Protein AF-A0AAF0PAS2-F1 (afdb_monomer_lite)

Foldseek 3Di:
DPPPCPPPLDDPVQQVVLQVVLVVVLVVCDPPQDDDPVSSVVSSVVSNVPSSVVSSVVVSVCVVVVVVD

pLDDT: mean 81.1, std 15.28, range [40.06, 94.19]

Structure (mmCIF, N/CA/C/O backbone):
data_AF-A0AAF0PAS2-F1
#
_entry.id   AF-A0AAF0PAS2-F1
#
loop_
_atom_site.group_PDB
_atom_site.id
_atom_site.type_symbol
_atom_site.label_atom_id
_atom_site.label_alt_id
_atom_site.label_comp_id
_atom_site.label_asym_id
_atom_site.label_entity_id
_atom_site.label_seq_id
_atom_site.pdbx_PDB_ins_code
_atom_site.Cartn_x
_atom_site.Cartn_y
_atom_site.Cartn_z
_atom_site.occupancy
_atom_site.B_iso_or_equiv
_atom_site.auth_seq_id
_atom_site.auth_comp_id
_atom_site.auth_asym_id
_atom_site.auth_atom_id
_atom_site.pdbx_PDB_model_num
ATOM 1 N N . MET A 1 1 ? -19.163 -7.624 28.244 1.00 40.19 1 MET A N 1
ATOM 2 C CA . MET A 1 1 ? -18.397 -6.536 27.605 1.00 40.19 1 MET A CA 1
ATOM 3 C C . MET A 1 1 ? -18.662 -6.616 26.110 1.00 40.19 1 MET A C 1
ATOM 5 O O . MET A 1 1 ? -17.995 -7.359 25.406 1.00 40.19 1 MET A O 1
ATOM 9 N N . THR A 1 2 ? -19.729 -5.972 25.646 1.00 40.06 2 THR A N 1
ATOM 10 C CA . THR A 1 2 ? -20.029 -5.863 24.216 1.00 40.06 2 THR A CA 1
ATOM 11 C C . THR A 1 2 ? -18.976 -4.945 23.616 1.00 40.06 2 THR A C 1
ATOM 13 O O . THR A 1 2 ? -18.900 -3.771 23.968 1.00 40.06 2 THR A O 1
ATOM 16 N N . LEU A 1 3 ? -18.087 -5.515 22.804 1.00 48.84 3 LEU A N 1
ATOM 17 C CA . LEU A 1 3 ? -17.186 -4.763 21.943 1.00 48.84 3 LEU A CA 1
ATOM 18 C C . LEU A 1 3 ? -18.069 -3.937 21.006 1.00 48.84 3 LEU A C 1
ATOM 20 O O . LEU A 1 3 ? -18.532 -4.434 19.986 1.00 48.84 3 LEU A O 1
ATOM 24 N N . ASP A 1 4 ? -18.355 -2.704 21.405 1.00 50.31 4 ASP A N 1
ATOM 25 C CA . ASP A 1 4 ? -18.936 -1.702 20.532 1.00 50.31 4 ASP A CA 1
ATOM 26 C C . ASP A 1 4 ? -17.870 -1.326 19.492 1.00 50.31 4 ASP A C 1
ATOM 28 O O . ASP A 1 4 ? -17.080 -0.394 19.659 1.00 50.31 4 ASP A O 1
ATOM 32 N N . THR A 1 5 ? -17.765 -2.162 18.459 1.00 52.28 5 THR A N 1
ATOM 33 C CA . THR A 1 5 ? -16.911 -1.952 17.296 1.00 52.28 5 THR A CA 1
ATOM 34 C C . THR A 1 5 ? -17.618 -1.032 16.307 1.00 52.28 5 THR A C 1
ATOM 36 O O . THR A 1 5 ? -17.788 -1.393 15.147 1.00 52.28 5 THR A O 1
ATOM 39 N N . HIS A 1 6 ? -17.981 0.182 16.724 1.00 54.62 6 HIS A N 1
ATOM 40 C CA . HIS A 1 6 ? -18.347 1.295 15.829 1.00 54.62 6 HIS A CA 1
ATOM 41 C C . HIS A 1 6 ? -17.170 1.776 14.949 1.00 54.62 6 HIS A C 1
ATOM 43 O O . HIS A 1 6 ? -17.139 2.904 14.468 1.00 54.62 6 HIS A O 1
ATOM 49 N N . VAL A 1 7 ? -16.159 0.932 14.747 1.00 57.25 7 VAL A N 1
ATOM 50 C CA . VAL A 1 7 ? -15.097 1.168 13.786 1.00 57.25 7 VAL A CA 1
ATOM 51 C C . VAL A 1 7 ? -15.517 0.481 12.501 1.00 57.25 7 VAL A C 1
ATOM 53 O O . VAL A 1 7 ? -15.418 -0.741 12.394 1.00 57.25 7 VAL A O 1
ATOM 56 N N . ASP A 1 8 ? -15.971 1.272 11.533 1.00 62.91 8 ASP A N 1
ATOM 57 C CA . ASP A 1 8 ? -16.293 0.764 10.206 1.00 62.91 8 ASP A CA 1
ATOM 58 C C . ASP A 1 8 ? -15.094 -0.011 9.643 1.00 62.91 8 ASP A C 1
ATOM 60 O O . ASP A 1 8 ? -13.987 0.522 9.491 1.00 62.91 8 ASP A O 1
ATOM 64 N N . LEU A 1 9 ? -15.314 -1.302 9.356 1.00 60.44 9 LEU A N 1
ATOM 65 C CA . LEU A 1 9 ? -14.311 -2.163 8.721 1.00 60.44 9 LEU A CA 1
ATOM 66 C C . LEU A 1 9 ? -13.922 -1.634 7.340 1.00 60.44 9 LEU A C 1
ATOM 68 O O . LEU A 1 9 ? -12.797 -1.853 6.895 1.00 60.44 9 LEU A O 1
ATOM 72 N N . VAL A 1 10 ? -14.851 -0.948 6.673 1.00 65.25 10 VAL A N 1
ATOM 73 C CA . VAL A 1 10 ? -14.667 -0.294 5.379 1.00 65.25 10 VAL A CA 1
ATOM 74 C C . VAL A 1 10 ? -14.773 1.209 5.606 1.00 65.25 10 VAL A C 1
ATOM 76 O O . VAL A 1 10 ? -15.866 1.738 5.762 1.00 65.25 10 VAL A O 1
ATOM 79 N N . SER A 1 11 ? -13.630 1.890 5.659 1.00 78.12 11 SER A N 1
ATOM 80 C CA . SER A 1 11 ? -13.557 3.337 5.857 1.00 78.12 11 SER A CA 1
ATOM 81 C C . SER A 1 11 ? -12.841 3.985 4.680 1.00 78.12 11 SER A C 1
ATOM 83 O O . SER A 1 11 ? -11.668 3.704 4.416 1.00 78.12 11 SER A O 1
ATOM 85 N N . GLU A 1 12 ? -13.546 4.885 3.998 1.00 80.38 12 GLU A N 1
ATOM 86 C CA . GLU A 1 12 ? -13.025 5.628 2.849 1.00 80.38 12 GLU A CA 1
ATOM 87 C C . GLU A 1 12 ? -11.803 6.471 3.232 1.00 80.38 12 GLU A C 1
ATOM 89 O O . GLU A 1 12 ? -10.798 6.458 2.527 1.00 80.38 12 GLU A O 1
ATOM 94 N N . TYR A 1 13 ? -11.824 7.103 4.410 1.00 83.44 13 TYR A N 1
ATOM 95 C CA . TYR A 1 13 ? -10.689 7.877 4.916 1.00 83.44 13 TYR A CA 1
ATOM 96 C C . TYR A 1 13 ? -9.431 7.026 5.090 1.00 83.44 13 TYR A C 1
ATOM 98 O O . TYR A 1 13 ? -8.349 7.456 4.702 1.00 83.44 13 TYR A O 1
ATOM 106 N N . ARG A 1 14 ? -9.556 5.800 5.619 1.00 82.88 14 ARG A N 1
ATOM 107 C CA . ARG A 1 14 ? -8.403 4.898 5.777 1.00 82.88 14 ARG A CA 1
ATOM 108 C C . ARG A 1 14 ? -7.868 4.431 4.436 1.00 82.88 14 ARG A C 1
ATOM 110 O O . ARG A 1 14 ? -6.656 4.418 4.245 1.00 82.88 14 ARG A O 1
ATOM 117 N N . ALA A 1 15 ? -8.759 4.082 3.511 1.00 84.56 15 ALA A N 1
ATOM 118 C CA . ALA A 1 15 ? -8.367 3.712 2.158 1.00 84.56 15 ALA A CA 1
ATOM 119 C C . ALA A 1 15 ? -7.626 4.866 1.463 1.00 84.56 15 ALA A C 1
ATOM 121 O O . ALA A 1 15 ? -6.571 4.647 0.870 1.00 84.56 15 ALA A O 1
ATOM 122 N N . LEU A 1 16 ? -8.118 6.099 1.611 1.00 89.56 16 LEU A N 1
ATOM 123 C CA . LEU A 1 16 ? -7.507 7.299 1.046 1.00 89.56 16 LEU A CA 1
ATOM 124 C C . LEU A 1 16 ? -6.144 7.589 1.689 1.00 89.56 16 LEU A C 1
ATOM 126 O O . LEU A 1 16 ? -5.171 7.807 0.973 1.00 89.56 16 LEU A O 1
ATOM 130 N N . SER A 1 17 ? -6.025 7.522 3.019 1.00 89.31 17 SER A N 1
ATOM 131 C CA . SER A 1 17 ? -4.739 7.703 3.708 1.00 89.31 17 SER A CA 1
ATOM 132 C C . SER A 1 17 ? -3.695 6.679 3.261 1.00 89.31 17 SER A C 1
ATOM 134 O O . SER A 1 17 ? -2.557 7.049 2.979 1.00 89.31 17 SER A O 1
ATOM 136 N N . VAL A 1 18 ? -4.081 5.404 3.146 1.00 91.62 18 VAL A N 1
ATOM 137 C CA . VAL A 1 18 ? -3.195 4.343 2.649 1.00 91.62 18 VAL A CA 1
ATOM 138 C C . VAL A 1 18 ? -2.806 4.599 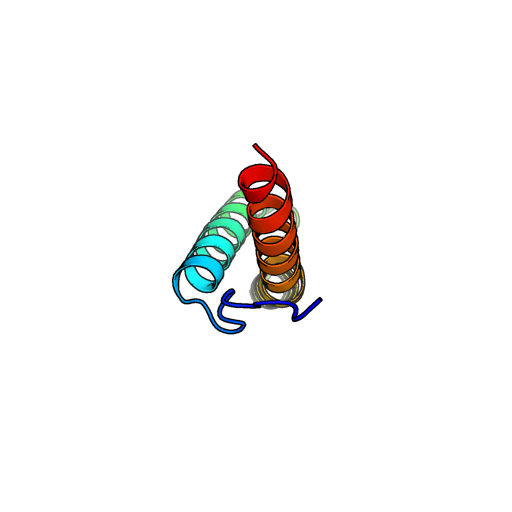1.198 1.00 91.62 18 VAL A C 1
ATOM 140 O O . VAL A 1 18 ? -1.631 4.480 0.866 1.00 91.62 18 VAL A O 1
ATOM 143 N N . ALA A 1 19 ? -3.748 5.011 0.346 1.00 91.12 19 ALA A N 1
ATOM 144 C CA . ALA A 1 19 ? -3.461 5.351 -1.043 1.00 91.12 19 ALA A CA 1
ATOM 145 C C . ALA A 1 19 ? -2.474 6.523 -1.156 1.00 91.12 19 ALA A C 1
ATOM 147 O O . ALA A 1 19 ? -1.511 6.438 -1.914 1.00 91.12 19 ALA A O 1
ATOM 148 N N . VAL A 1 20 ? -2.653 7.587 -0.367 1.00 93.75 20 VAL A N 1
ATOM 149 C CA . VAL A 1 20 ? -1.737 8.738 -0.341 1.00 93.75 20 VAL A CA 1
ATOM 150 C C . VAL A 1 20 ? -0.339 8.311 0.099 1.00 93.75 20 VAL A C 1
ATOM 152 O O . VAL A 1 20 ? 0.637 8.635 -0.573 1.00 93.75 20 VAL A O 1
ATOM 155 N N . LEU A 1 21 ? -0.229 7.542 1.185 1.00 93.62 21 LEU A N 1
ATOM 156 C CA . LEU A 1 21 ? 1.059 7.041 1.669 1.00 93.62 21 LEU A CA 1
ATOM 157 C C . LEU A 1 21 ? 1.729 6.106 0.658 1.00 93.62 21 LEU A C 1
ATOM 159 O O . LEU A 1 21 ? 2.934 6.210 0.441 1.00 93.62 21 LEU A O 1
ATOM 163 N N . ALA A 1 22 ? 0.958 5.234 0.008 1.00 92.94 22 ALA A N 1
ATOM 164 C CA . ALA A 1 22 ? 1.457 4.325 -1.015 1.00 92.94 22 ALA A CA 1
ATOM 165 C C . ALA A 1 22 ? 1.976 5.087 -2.243 1.00 92.94 22 ALA A C 1
ATOM 167 O O . ALA A 1 22 ? 3.049 4.770 -2.747 1.00 92.94 22 ALA A O 1
ATOM 168 N N . VAL A 1 23 ? 1.264 6.123 -2.699 1.00 93.75 23 VAL A N 1
ATOM 169 C CA . VAL A 1 23 ? 1.700 6.970 -3.821 1.00 93.75 23 VAL A CA 1
ATOM 170 C C . VAL A 1 23 ? 2.947 7.770 -3.456 1.00 93.75 23 VAL A C 1
ATOM 172 O O . VAL A 1 23 ? 3.884 7.822 -4.247 1.00 93.75 23 VAL A O 1
ATOM 175 N N . LEU A 1 24 ? 3.007 8.351 -2.256 1.00 94.19 24 LEU A N 1
ATOM 176 C CA . LEU A 1 24 ? 4.208 9.046 -1.788 1.00 94.19 24 LEU A CA 1
ATOM 177 C C . LEU A 1 24 ? 5.400 8.085 -1.718 1.00 94.19 24 LEU A C 1
ATOM 179 O O . LEU A 1 24 ? 6.453 8.374 -2.280 1.00 94.19 24 LEU A O 1
ATOM 183 N N . GLY A 1 25 ? 5.221 6.918 -1.093 1.00 92.25 25 GLY A N 1
ATOM 184 C CA . GLY A 1 25 ? 6.245 5.879 -1.007 1.00 92.25 25 GLY A CA 1
ATOM 185 C C . GLY A 1 25 ? 6.718 5.412 -2.382 1.00 92.25 25 GLY A C 1
ATOM 186 O O . GLY A 1 25 ? 7.921 5.266 -2.590 1.00 92.25 25 GLY A O 1
ATOM 187 N N . LEU A 1 26 ? 5.796 5.262 -3.334 1.00 92.25 26 LEU A N 1
ATOM 188 C CA . LEU A 1 26 ? 6.112 4.939 -4.719 1.00 92.25 26 LEU A CA 1
ATOM 189 C C . LEU A 1 26 ? 6.999 6.025 -5.333 1.00 92.25 26 LEU A C 1
ATOM 191 O O . LEU A 1 26 ? 8.089 5.709 -5.794 1.00 92.25 26 LEU A O 1
ATOM 195 N N . VAL A 1 27 ? 6.582 7.295 -5.279 1.00 93.31 27 VAL A N 1
ATOM 196 C CA . VAL A 1 27 ? 7.335 8.430 -5.843 1.00 93.31 27 VAL A CA 1
ATOM 197 C C . VAL A 1 27 ? 8.749 8.515 -5.269 1.00 93.31 27 VAL A C 1
ATOM 199 O O . VAL A 1 27 ? 9.697 8.710 -6.024 1.00 93.31 27 VAL A O 1
ATOM 202 N N . PHE A 1 28 ? 8.913 8.304 -3.961 1.00 93.44 28 PHE A N 1
ATOM 203 C CA . PHE A 1 28 ? 10.230 8.294 -3.316 1.00 93.44 28 PHE A CA 1
ATOM 204 C C . PHE A 1 28 ? 11.132 7.132 -3.752 1.00 93.44 28 PHE A C 1
ATOM 206 O O . PHE A 1 28 ? 12.353 7.245 -3.660 1.00 93.44 28 PHE A O 1
ATOM 213 N N . ASN A 1 29 ? 10.552 6.018 -4.203 1.00 89.38 29 ASN A N 1
ATOM 214 C CA . ASN A 1 29 ? 11.282 4.807 -4.582 1.00 89.38 29 ASN A CA 1
ATOM 215 C C . ASN A 1 29 ? 11.410 4.612 -6.103 1.00 89.38 29 ASN A C 1
ATOM 217 O O . ASN A 1 29 ? 12.028 3.636 -6.540 1.00 89.38 29 ASN A O 1
ATOM 221 N N . ILE A 1 30 ? 10.855 5.519 -6.916 1.00 90.25 30 ILE A N 1
ATOM 222 C CA . ILE A 1 30 ? 11.028 5.500 -8.372 1.00 90.25 30 ILE A CA 1
ATOM 223 C C . ILE A 1 30 ? 12.508 5.703 -8.711 1.00 90.25 30 ILE A C 1
ATOM 225 O O . ILE A 1 30 ? 13.150 6.643 -8.249 1.00 90.25 30 ILE A O 1
ATOM 229 N N . GLY A 1 31 ? 13.043 4.821 -9.554 1.00 84.50 31 GLY A N 1
ATOM 230 C CA . GLY A 1 31 ? 14.434 4.866 -10.006 1.00 84.50 31 GLY A CA 1
ATOM 231 C C . GLY A 1 31 ? 15.439 4.233 -9.041 1.00 84.50 31 GLY A C 1
ATOM 232 O O . GLY A 1 31 ? 16.615 4.148 -9.384 1.00 84.50 31 GLY A O 1
ATOM 233 N N . THR A 1 32 ? 14.996 3.759 -7.871 1.00 88.50 32 THR A N 1
ATOM 234 C CA . THR A 1 32 ? 15.821 2.986 -6.929 1.00 88.50 32 THR A CA 1
ATOM 235 C C 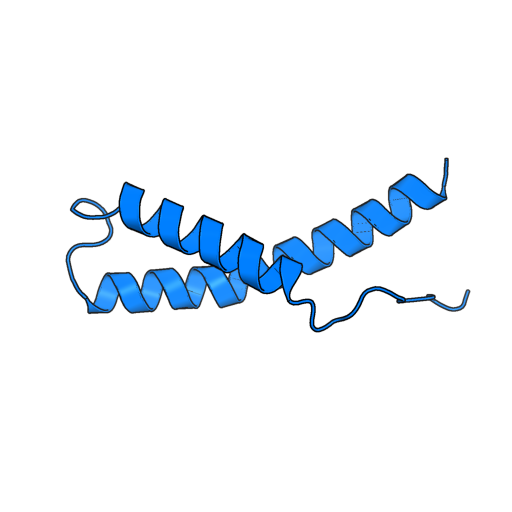. THR A 1 32 ? 15.285 1.563 -6.795 1.00 88.50 32 THR A C 1
ATOM 237 O O . THR A 1 32 ? 15.782 0.651 -7.448 1.00 88.50 32 THR A O 1
ATOM 240 N N . THR A 1 33 ? 14.243 1.381 -5.985 1.00 84.62 33 THR A N 1
ATOM 241 C CA . THR A 1 33 ? 13.595 0.089 -5.721 1.00 84.62 33 THR A CA 1
ATOM 242 C C . THR A 1 33 ? 12.522 -0.221 -6.763 1.00 84.62 33 THR A C 1
ATOM 244 O O . THR A 1 33 ? 12.285 -1.380 -7.087 1.00 84.62 33 THR A O 1
ATOM 247 N N . VAL A 1 34 ? 11.869 0.814 -7.297 1.00 89.94 34 VAL A N 1
ATOM 248 C CA . VAL A 1 34 ? 10.834 0.696 -8.326 1.00 89.94 34 VAL A CA 1
ATOM 249 C C . VAL A 1 34 ? 11.425 1.147 -9.651 1.00 89.94 34 VAL A C 1
ATOM 251 O O . VAL A 1 34 ? 11.617 2.341 -9.889 1.00 89.94 34 VAL A O 1
ATOM 254 N N . THR A 1 35 ? 11.728 0.181 -10.514 1.00 91.50 35 THR A N 1
ATOM 255 C CA . THR A 1 35 ? 12.365 0.440 -11.816 1.00 91.50 35 THR A CA 1
ATOM 256 C C . THR A 1 35 ? 11.451 0.106 -12.986 1.00 91.50 35 THR A C 1
ATOM 258 O O . THR A 1 35 ? 11.593 0.670 -14.069 1.00 91.50 35 THR A O 1
ATOM 261 N N . THR A 1 36 ? 10.471 -0.768 -12.762 1.00 93.50 36 THR A N 1
ATOM 262 C CA . THR A 1 36 ? 9.508 -1.197 -13.772 1.00 93.50 36 THR A CA 1
ATOM 263 C C . THR A 1 36 ? 8.072 -0.884 -13.362 1.00 93.50 36 THR A C 1
ATOM 265 O O . THR A 1 36 ? 7.750 -0.687 -12.188 1.00 93.50 36 THR A O 1
ATOM 268 N N . ALA A 1 37 ? 7.166 -0.896 -14.344 1.00 89.94 37 ALA A N 1
ATOM 269 C CA . ALA A 1 37 ? 5.732 -0.818 -14.077 1.00 89.94 37 ALA A CA 1
ATOM 270 C C . ALA A 1 37 ? 5.238 -1.998 -13.215 1.00 89.94 37 ALA A C 1
ATOM 272 O O . ALA A 1 37 ? 4.318 -1.830 -12.419 1.00 89.94 37 ALA A O 1
ATOM 273 N N . GLY A 1 38 ? 5.871 -3.173 -13.332 1.00 91.62 38 GLY A N 1
ATOM 274 C CA . GLY A 1 38 ? 5.570 -4.334 -12.491 1.00 91.62 38 GLY A CA 1
ATOM 275 C C . GLY A 1 38 ? 5.902 -4.085 -11.020 1.00 91.62 38 GLY A C 1
ATOM 276 O O . GLY A 1 38 ? 5.068 -4.347 -10.154 1.00 91.62 38 GLY A O 1
ATOM 277 N N . ASP A 1 39 ? 7.066 -3.493 -10.745 1.00 90.50 39 ASP A N 1
ATOM 278 C CA . ASP A 1 39 ? 7.485 -3.136 -9.383 1.00 90.50 39 ASP A CA 1
ATOM 279 C C . ASP A 1 39 ? 6.513 -2.135 -8.754 1.00 90.50 39 ASP A C 1
ATOM 281 O O . ASP A 1 39 ? 6.156 -2.264 -7.586 1.00 90.50 39 ASP A O 1
ATOM 285 N N . ALA A 1 40 ? 6.029 -1.167 -9.540 1.00 88.69 40 ALA A N 1
ATOM 286 C CA . ALA A 1 40 ? 5.058 -0.181 -9.079 1.00 88.69 40 ALA A CA 1
ATOM 287 C C . ALA A 1 40 ? 3.722 -0.832 -8.683 1.00 88.69 40 ALA A C 1
ATOM 289 O O . ALA A 1 40 ? 3.171 -0.528 -7.624 1.00 88.69 40 ALA A O 1
ATOM 290 N N . VAL A 1 41 ? 3.213 -1.762 -9.500 1.00 93.44 41 VAL A N 1
ATOM 291 C CA . VAL A 1 41 ? 1.972 -2.497 -9.202 1.00 93.44 41 VAL A CA 1
ATOM 292 C C . VAL A 1 41 ? 2.132 -3.353 -7.949 1.00 93.44 41 VAL A C 1
ATOM 294 O O . VAL A 1 41 ? 1.259 -3.332 -7.077 1.00 93.44 41 VAL A O 1
ATOM 297 N N . LEU A 1 42 ? 3.249 -4.074 -7.824 1.00 93.69 42 LEU A N 1
ATOM 298 C CA . LEU A 1 42 ? 3.549 -4.874 -6.637 1.00 93.69 42 LEU A CA 1
ATOM 299 C C . LEU A 1 42 ? 3.654 -3.994 -5.389 1.00 93.69 42 LEU A C 1
ATOM 301 O O . LEU A 1 42 ? 3.032 -4.300 -4.373 1.00 93.69 42 LEU A O 1
ATOM 305 N N . PHE A 1 43 ? 4.364 -2.870 -5.479 1.00 92.06 43 PHE A N 1
ATOM 306 C CA . PHE A 1 43 ? 4.532 -1.922 -4.381 1.00 92.06 43 PHE A CA 1
ATOM 307 C C . PHE A 1 43 ? 3.191 -1.377 -3.885 1.00 92.06 43 PHE A C 1
ATOM 309 O O . PHE A 1 43 ? 2.920 -1.389 -2.682 1.00 92.06 43 PHE A O 1
ATOM 316 N N . LEU A 1 44 ? 2.325 -0.936 -4.801 1.00 91.94 44 LEU A N 1
ATOM 317 C CA . LEU A 1 44 ? 0.998 -0.423 -4.459 1.00 91.94 44 LEU A CA 1
ATOM 318 C C . LEU A 1 44 ? 0.116 -1.517 -3.852 1.00 91.94 44 LEU A C 1
ATOM 320 O O . LEU A 1 44 ? -0.532 -1.286 -2.833 1.00 91.94 44 LEU A O 1
ATOM 324 N N . THR A 1 45 ? 0.134 -2.720 -4.429 1.00 93.88 45 THR A N 1
ATOM 325 C CA . THR A 1 45 ? -0.655 -3.855 -3.931 1.00 93.88 45 THR A CA 1
ATOM 326 C C . THR A 1 45 ? -0.250 -4.221 -2.506 1.00 93.88 45 THR A C 1
ATOM 328 O O . THR A 1 45 ? -1.104 -4.307 -1.625 1.00 93.88 45 THR A O 1
ATOM 331 N N . VAL A 1 46 ? 1.051 -4.374 -2.249 1.00 93.62 46 VAL A N 1
ATOM 332 C CA . VAL A 1 46 ? 1.573 -4.677 -0.909 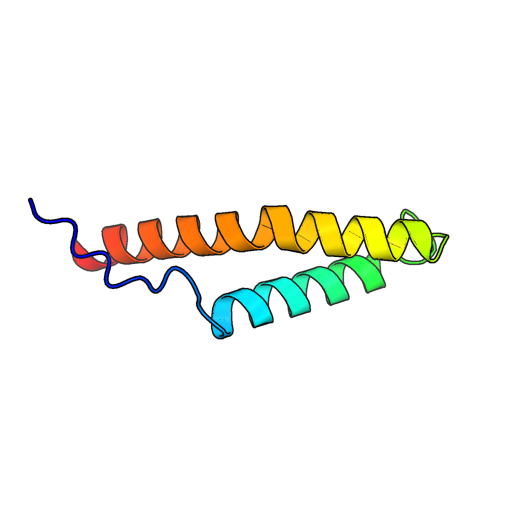1.00 93.62 46 VAL A CA 1
ATOM 333 C C . VAL A 1 46 ? 1.238 -3.550 0.066 1.00 93.62 46 VAL A C 1
ATOM 335 O O . VAL A 1 46 ? 0.778 -3.817 1.175 1.00 93.62 46 VAL A O 1
ATOM 338 N N . SER A 1 47 ? 1.391 -2.294 -0.356 1.00 91.56 47 SER A N 1
ATOM 339 C CA . SER A 1 47 ? 1.081 -1.129 0.477 1.00 91.56 47 SER A CA 1
ATOM 340 C C . SER A 1 47 ? -0.392 -1.081 0.889 1.00 91.56 47 SER A C 1
ATOM 342 O O . SER A 1 47 ? -0.686 -0.764 2.037 1.00 91.56 47 SER A O 1
ATOM 344 N N . VAL A 1 48 ? -1.323 -1.445 0.001 1.00 90.25 48 VAL A N 1
ATOM 345 C CA . VAL A 1 48 ? -2.757 -1.527 0.329 1.00 90.25 48 VAL A CA 1
ATOM 346 C C . VAL A 1 48 ? -3.046 -2.702 1.263 1.00 90.25 48 VAL A C 1
ATOM 348 O O . VAL A 1 48 ? -3.693 -2.518 2.295 1.00 90.25 48 VAL A O 1
ATOM 351 N N . VAL A 1 49 ? -2.532 -3.893 0.935 1.00 92.69 49 VAL A N 1
ATOM 352 C CA . VAL A 1 49 ? -2.755 -5.127 1.710 1.00 92.69 49 VAL A CA 1
ATOM 353 C C . VAL A 1 49 ? -2.211 -5.009 3.133 1.00 92.69 49 VAL A C 1
ATOM 355 O O . VAL A 1 49 ? -2.823 -5.537 4.055 1.00 92.69 49 VAL A O 1
ATOM 358 N N . VAL A 1 50 ? -1.093 -4.310 3.333 1.00 92.75 50 VAL A N 1
ATOM 359 C CA . VAL A 1 50 ? -0.463 -4.141 4.652 1.00 92.75 50 VAL A CA 1
ATOM 360 C C . VAL A 1 50 ? -0.932 -2.863 5.349 1.00 92.75 50 VAL A C 1
ATOM 362 O O . VAL A 1 50 ? -1.238 -2.878 6.542 1.00 92.75 50 VAL A O 1
ATOM 365 N N . GLY A 1 51 ? -1.027 -1.751 4.620 1.00 89.50 51 GLY A N 1
ATOM 366 C CA . GLY A 1 51 ? -1.362 -0.444 5.181 1.00 89.50 51 GLY A CA 1
ATOM 367 C C . GLY A 1 51 ? -2.790 -0.370 5.711 1.00 89.50 51 GLY A C 1
ATOM 368 O O . GLY A 1 51 ? -3.017 0.190 6.782 1.00 89.50 51 GLY A O 1
ATOM 369 N N . TYR A 1 52 ? -3.757 -0.981 5.020 1.00 87.94 52 TYR A N 1
ATOM 370 C CA . TYR A 1 52 ? -5.157 -0.920 5.438 1.00 87.94 52 TYR A 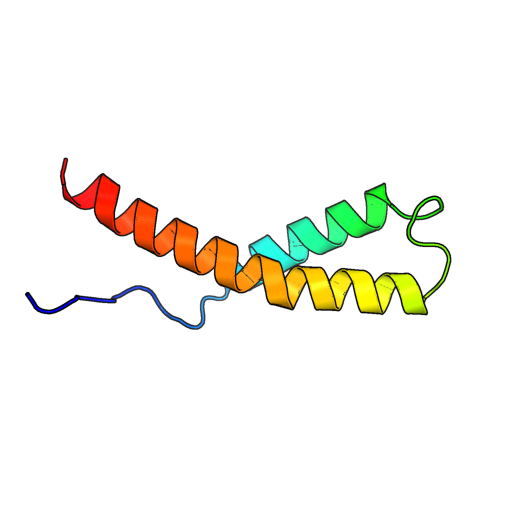CA 1
ATOM 371 C C . TYR A 1 52 ? -5.431 -1.648 6.770 1.00 87.94 52 TYR A C 1
ATOM 373 O O . TYR A 1 52 ? -6.051 -1.048 7.661 1.00 87.94 52 TYR A O 1
ATOM 381 N N . PRO A 1 53 ? -4.929 -2.883 6.991 1.00 87.50 53 PRO A N 1
ATOM 382 C CA . PRO A 1 53 ? -4.974 -3.520 8.304 1.00 87.50 53 PRO A CA 1
ATOM 383 C C . PRO A 1 53 ? -4.251 -2.720 9.384 1.00 87.50 53 PRO A C 1
ATOM 385 O O . PRO A 1 53 ? -4.799 -2.566 10.471 1.00 87.50 53 PRO A O 1
ATOM 388 N N . LEU A 1 54 ? -3.068 -2.162 9.097 1.00 88.25 54 LEU A N 1
ATOM 389 C CA . LEU A 1 54 ? -2.324 -1.360 10.074 1.00 88.25 54 LEU A CA 1
ATOM 390 C C . LEU A 1 54 ? -3.105 -0.118 10.511 1.00 88.25 54 LEU A C 1
ATOM 392 O O . LEU A 1 54 ? -3.260 0.109 11.709 1.00 88.25 54 LEU A O 1
ATOM 396 N N . CYS A 1 55 ? -3.662 0.648 9.570 1.00 86.75 55 CYS A N 1
ATOM 397 C CA . CYS A 1 55 ? -4.518 1.793 9.886 1.00 86.75 55 CYS A CA 1
ATOM 398 C C . CYS A 1 55 ? -5.768 1.374 10.672 1.00 86.75 55 CYS A C 1
ATOM 400 O O . CYS A 1 55 ? -6.212 2.091 11.571 1.00 86.75 55 CYS A O 1
ATOM 402 N N . THR A 1 56 ? -6.328 0.204 10.363 1.00 85.81 56 THR A N 1
ATOM 403 C CA . THR A 1 56 ? -7.493 -0.333 11.071 1.00 85.81 56 THR A CA 1
ATOM 404 C C . THR A 1 56 ? -7.166 -0.703 12.511 1.00 85.81 56 THR A C 1
ATOM 406 O O . THR A 1 56 ? -7.866 -0.277 13.427 1.00 85.81 56 THR A O 1
ATOM 409 N N . VAL A 1 57 ? -6.067 -1.424 12.724 1.00 85.62 57 VAL A N 1
ATOM 410 C CA . VAL A 1 57 ? -5.564 -1.787 14.050 1.00 85.62 57 VAL A CA 1
ATOM 411 C C . VAL A 1 57 ? -5.220 -0.536 14.855 1.00 85.62 57 VAL A C 1
ATOM 413 O O . VAL A 1 57 ? -5.658 -0.411 15.995 1.00 85.62 57 VAL A O 1
ATOM 416 N N . PHE A 1 58 ? -4.513 0.426 14.258 1.00 85.19 58 PHE A N 1
ATOM 417 C CA . PHE A 1 58 ? -4.156 1.677 14.926 1.00 85.19 58 PHE A CA 1
ATOM 418 C C . PHE A 1 58 ? -5.391 2.441 15.402 1.00 85.19 58 PHE A C 1
ATOM 420 O O . PHE A 1 58 ? -5.440 2.892 16.541 1.00 85.19 58 PHE A O 1
ATOM 427 N N . SER A 1 59 ? -6.423 2.527 14.565 1.00 82.69 59 SER A N 1
ATOM 428 C CA . SER A 1 59 ? -7.652 3.216 14.942 1.00 82.69 59 SER A CA 1
ATOM 429 C C . SER A 1 59 ? -8.484 2.460 15.983 1.00 82.69 59 SER A C 1
ATOM 431 O O . SER A 1 59 ? -9.201 3.096 16.753 1.00 82.69 59 SER A O 1
ATOM 433 N N . LEU A 1 60 ? -8.405 1.126 16.028 1.00 82.81 60 LEU A N 1
ATOM 434 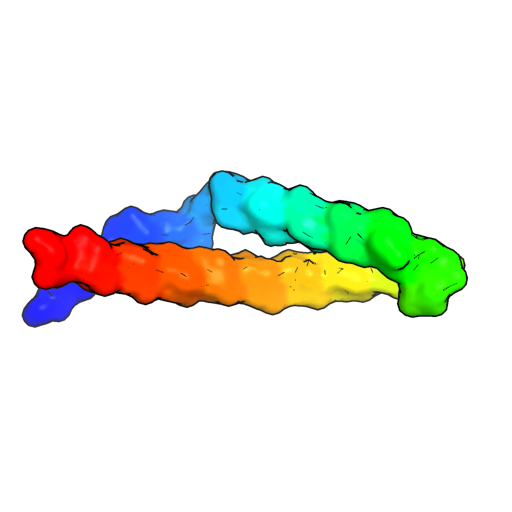C CA . LEU A 1 60 ? -8.995 0.338 17.114 1.00 82.81 60 LEU A CA 1
ATOM 435 C C . LEU A 1 60 ? -8.267 0.604 18.436 1.00 82.81 60 LEU A C 1
ATOM 437 O O . LEU A 1 60 ? -8.918 0.805 19.459 1.00 82.81 60 LEU A O 1
ATOM 441 N N . PHE A 1 61 ? -6.932 0.649 18.415 1.00 82.50 61 PHE A N 1
ATOM 442 C CA . PHE A 1 61 ? -6.132 0.978 19.594 1.00 82.50 61 PHE A CA 1
ATOM 443 C C . PHE A 1 61 ? -6.361 2.412 20.065 1.00 82.50 61 PHE A C 1
ATOM 445 O O . PHE A 1 61 ? -6.576 2.613 21.257 1.00 82.50 61 PHE A O 1
ATOM 452 N N . SER A 1 62 ? -6.386 3.398 19.164 1.00 79.25 62 SER A N 1
ATOM 453 C CA . SER A 1 62 ? -6.628 4.796 19.536 1.00 79.25 62 SER A CA 1
ATOM 454 C C . SER A 1 62 ? -8.023 4.987 20.126 1.00 79.25 62 SER A C 1
ATOM 456 O O . SER A 1 62 ? -8.170 5.647 21.148 1.00 79.25 62 SER A O 1
ATOM 458 N N . SER A 1 63 ? -9.042 4.338 19.551 1.00 74.69 63 SER A N 1
ATOM 459 C CA . SER A 1 63 ? -10.401 4.358 20.098 1.00 74.69 63 SER A CA 1
ATOM 460 C C . SER A 1 63 ? -10.500 3.707 21.476 1.00 74.69 63 SER A C 1
ATOM 462 O O . SER A 1 63 ? -11.441 4.019 22.200 1.00 74.69 63 SER A O 1
ATOM 464 N N . ARG A 1 64 ? -9.609 2.769 21.815 1.00 70.62 64 ARG A N 1
ATOM 465 C CA . ARG A 1 64 ? -9.560 2.139 23.138 1.00 70.62 64 ARG A CA 1
ATOM 466 C C . ARG A 1 64 ? -8.836 3.024 24.140 1.00 70.62 64 ARG A C 1
ATOM 468 O O . ARG A 1 64 ? -9.407 3.324 25.174 1.00 70.62 64 ARG A O 1
ATOM 475 N N . PHE A 1 65 ? -7.639 3.485 23.795 1.00 71.00 65 PHE A N 1
ATOM 476 C CA . PHE A 1 65 ? -6.810 4.292 24.686 1.00 71.00 65 PHE A CA 1
ATOM 477 C C . PHE A 1 65 ? -7.472 5.625 25.052 1.00 71.00 65 PHE A C 1
ATOM 479 O O . PHE A 1 65 ? -7.462 6.012 26.209 1.00 71.00 65 PHE A O 1
ATOM 486 N N . TRP A 1 66 ? -8.102 6.293 24.082 1.00 60.56 66 TRP A N 1
ATOM 487 C CA . TRP A 1 66 ? -8.709 7.614 24.287 1.00 60.56 66 TRP A CA 1
ATOM 488 C C . TRP A 1 66 ? -10.116 7.568 24.907 1.00 60.56 66 TRP A C 1
ATOM 490 O O . TRP A 1 66 ? -10.698 8.609 25.181 1.00 60.56 66 TRP A O 1
ATOM 500 N N . ARG A 1 67 ? -10.708 6.375 25.075 1.00 55.06 67 ARG A N 1
ATOM 501 C CA . ARG A 1 67 ? -11.990 6.196 25.788 1.00 55.06 67 ARG A CA 1
ATOM 502 C C . ARG A 1 67 ? -11.800 5.939 27.284 1.00 55.06 67 ARG A C 1
ATOM 504 O O . ARG A 1 67 ? -12.792 5.978 28.004 1.00 55.06 67 ARG A O 1
ATOM 511 N N . ASP A 1 68 ? -10.574 5.631 27.704 1.00 51.50 68 ASP A N 1
ATOM 512 C CA . ASP A 1 68 ? -10.216 5.332 29.094 1.00 51.50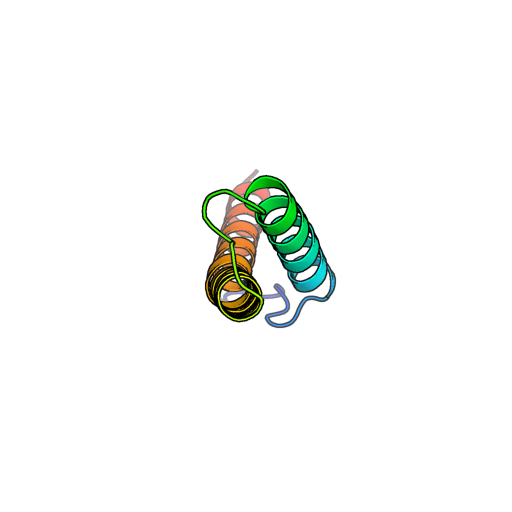 68 ASP A CA 1
ATOM 513 C C . ASP A 1 68 ? -9.628 6.562 29.837 1.00 51.50 68 ASP A C 1
ATOM 515 O O . ASP A 1 68 ? -9.263 6.442 31.008 1.00 51.50 68 ASP A O 1
ATOM 519 N N . GLU A 1 69 ? -9.582 7.738 29.191 1.00 47.03 69 GLU A N 1
ATOM 520 C CA . GLU A 1 69 ? -9.365 9.069 29.803 1.00 47.03 69 GLU A CA 1
ATOM 521 C C . GLU A 1 69 ? -10.676 9.870 29.853 1.00 47.03 69 GLU A C 1
ATOM 523 O O . GLU A 1 69 ? -10.898 10.566 30.872 1.00 47.03 69 GLU A O 1
#

Sequence (69 aa):
MTLDTHVDLVSEYRALSVAVLAVLGLVFNIGTTVTTAGDAVLFLTVSVVVGYPLCTVFSLFSSRFWRDE

Secondary structure (DSSP, 8-state):
------S-SS-HHHHHHHHHHHHHHHHHHBTTTB-SHHHHHHHHHHHHHHHHHHHHHHHHHHHHHTT--

Organism: NCBI:txid121872

Radius of gyration: 15.52 Å; chains: 1; bounding box: 36×16×44 Å